Protein AF-A0A848XCA8-F1 (a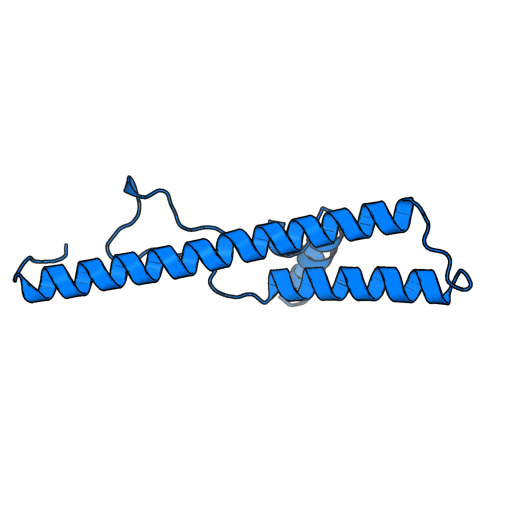fdb_monomer)

pLDDT: mean 82.56, std 10.57, range [49.19, 96.0]

Structure (mmCIF, N/CA/C/O backbone):
data_AF-A0A848XCA8-F1
#
_entry.id   AF-A0A848XCA8-F1
#
loop_
_atom_site.group_PDB
_atom_site.id
_atom_site.type_symbol
_atom_site.label_atom_id
_atom_site.label_alt_id
_atom_site.label_comp_id
_atom_site.label_asym_id
_atom_site.label_entity_id
_atom_site.label_seq_id
_atom_site.pdbx_PDB_ins_code
_atom_site.Cartn_x
_atom_site.Cartn_y
_atom_site.Cartn_z
_atom_site.occupancy
_atom_site.B_iso_or_equiv
_atom_site.auth_seq_id
_atom_site.auth_comp_id
_atom_site.auth_asym_id
_atom_site.auth_atom_id
_atom_site.pdbx_PDB_model_num
ATOM 1 N N . MET A 1 1 ? -0.131 -28.879 -0.752 1.00 49.19 1 MET A N 1
ATOM 2 C CA . MET A 1 1 ? -0.521 -27.468 -0.491 1.00 49.19 1 MET A CA 1
ATOM 3 C C . MET A 1 1 ? 0.286 -26.436 -1.292 1.00 49.19 1 MET A C 1
ATOM 5 O O . MET A 1 1 ? -0.301 -25.443 -1.690 1.00 49.19 1 MET A O 1
ATOM 9 N N . ARG A 1 2 ? 1.571 -26.664 -1.621 1.00 57.31 2 ARG A N 1
ATOM 10 C CA . ARG A 1 2 ? 2.416 -25.703 -2.373 1.00 57.31 2 ARG A CA 1
ATOM 11 C C . ARG A 1 2 ? 1.950 -25.387 -3.811 1.00 57.31 2 ARG A C 1
ATOM 13 O O . ARG A 1 2 ? 2.043 -24.246 -4.241 1.00 57.31 2 ARG A O 1
ATOM 20 N N . SER A 1 3 ? 1.386 -26.367 -4.524 1.00 61.94 3 SER A N 1
ATOM 21 C CA . SER A 1 3 ? 0.972 -26.211 -5.933 1.00 61.94 3 SER A CA 1
ATOM 22 C C . SER A 1 3 ? -0.216 -25.253 -6.134 1.00 61.94 3 SER A C 1
ATOM 24 O O . SER A 1 3 ? -0.212 -24.467 -7.076 1.00 61.94 3 SER A O 1
ATOM 26 N N . ARG A 1 4 ? -1.195 -25.239 -5.215 1.00 70.31 4 ARG A N 1
ATOM 27 C CA . ARG A 1 4 ? -2.364 -24.343 -5.318 1.00 70.31 4 ARG A CA 1
ATOM 28 C C . ARG A 1 4 ? -2.005 -22.880 -5.050 1.00 70.31 4 ARG A C 1
ATOM 30 O O . ARG A 1 4 ? -2.567 -22.000 -5.687 1.00 70.31 4 ARG A O 1
ATOM 37 N N . LEU A 1 5 ? -1.040 -22.630 -4.161 1.00 68.12 5 LEU A N 1
ATOM 38 C CA . LEU A 1 5 ? -0.567 -21.278 -3.859 1.00 68.12 5 LEU A CA 1
ATOM 39 C C . LEU A 1 5 ? 0.142 -20.650 -5.071 1.00 68.12 5 LEU A C 1
ATOM 41 O O . LEU A 1 5 ? -0.136 -19.508 -5.408 1.00 68.12 5 LEU A O 1
ATOM 45 N N . CYS A 1 6 ? 0.989 -21.418 -5.771 1.00 66.62 6 CYS A N 1
ATOM 46 C CA . CYS A 1 6 ? 1.618 -20.972 -7.021 1.00 66.62 6 CYS A CA 1
ATOM 47 C C . CYS A 1 6 ? 0.587 -20.616 -8.092 1.00 66.62 6 CYS A C 1
ATOM 49 O O . CYS A 1 6 ? 0.735 -19.600 -8.759 1.00 66.62 6 CYS A O 1
ATOM 51 N N . LEU A 1 7 ? -0.464 -21.426 -8.238 1.00 69.31 7 LEU A N 1
ATOM 52 C CA . LEU A 1 7 ? -1.489 -21.202 -9.256 1.00 69.31 7 LEU A CA 1
ATOM 53 C C . LEU A 1 7 ? -2.294 -19.922 -8.981 1.00 69.31 7 LEU A C 1
ATOM 55 O O . LEU A 1 7 ? -2.554 -19.159 -9.902 1.00 69.31 7 LEU A O 1
ATOM 59 N N . ILE A 1 8 ? -2.620 -19.651 -7.713 1.00 65.44 8 ILE A N 1
ATOM 60 C CA . ILE A 1 8 ? -3.316 -18.421 -7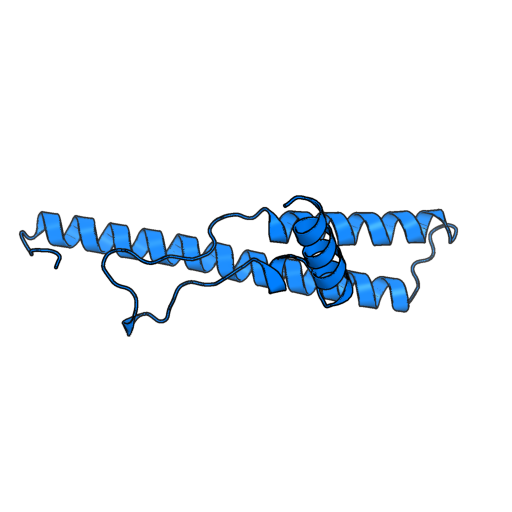.301 1.00 65.44 8 ILE A CA 1
ATOM 61 C C . ILE A 1 8 ? -2.414 -17.194 -7.477 1.00 65.44 8 ILE A C 1
ATOM 63 O O . ILE A 1 8 ? -2.886 -16.171 -7.956 1.00 65.44 8 ILE A O 1
ATOM 67 N N . VAL A 1 9 ? -1.121 -17.290 -7.155 1.00 65.19 9 VAL A N 1
ATOM 68 C CA . VAL A 1 9 ? -0.156 -16.197 -7.377 1.00 65.19 9 VAL A CA 1
ATOM 69 C C . VAL A 1 9 ? 0.033 -15.915 -8.873 1.00 65.19 9 VAL A C 1
ATOM 71 O O . VAL A 1 9 ? 0.047 -14.756 -9.275 1.00 65.19 9 VAL A O 1
ATOM 74 N N . LEU A 1 10 ? 0.101 -16.954 -9.712 1.00 64.88 10 LEU A N 1
ATOM 75 C CA . LEU A 1 10 ? 0.176 -16.823 -11.173 1.00 64.88 10 LEU A CA 1
ATOM 76 C C . LEU A 1 10 ? -1.102 -16.214 -11.773 1.00 64.88 10 LEU A C 1
ATOM 78 O O . LEU A 1 10 ? -1.013 -15.361 -12.656 1.00 64.88 10 LEU A O 1
ATOM 82 N N . LEU A 1 11 ? -2.285 -16.606 -11.286 1.00 61.31 11 LEU A N 1
ATOM 83 C CA . LEU A 1 11 ? -3.558 -16.015 -11.718 1.00 61.31 11 LEU A CA 1
ATOM 84 C C . LEU A 1 11 ? -3.732 -14.570 -11.229 1.00 61.31 11 LEU A C 1
ATOM 86 O O . LEU A 1 11 ? -4.151 -13.715 -12.000 1.00 61.31 11 LEU A O 1
ATOM 90 N N . ALA A 1 12 ? -3.374 -14.265 -9.981 1.00 59.78 12 ALA A N 1
ATOM 91 C CA . ALA A 1 12 ? -3.438 -12.904 -9.446 1.00 59.78 12 ALA A CA 1
ATOM 92 C C . ALA A 1 12 ? -2.458 -11.962 -10.169 1.00 59.78 12 ALA A C 1
ATOM 94 O O . ALA A 1 12 ? -2.810 -10.828 -10.496 1.00 59.78 12 ALA A O 1
ATOM 95 N N . GLY A 1 13 ? -1.258 -12.453 -10.498 1.00 58.28 13 GLY A N 1
ATOM 96 C CA . GLY A 1 13 ? -0.291 -11.703 -11.297 1.00 58.28 13 GLY A CA 1
ATOM 97 C C . GLY A 1 13 ? -0.745 -11.469 -12.741 1.00 58.28 13 GLY A C 1
ATOM 98 O O . GLY A 1 13 ? -0.450 -10.430 -13.321 1.00 58.28 13 GLY A O 1
ATOM 99 N N . SER A 1 14 ? -1.518 -12.384 -13.327 1.00 60.47 14 SER A N 1
ATOM 100 C CA . SER A 1 14 ? -2.040 -12.207 -14.691 1.00 60.47 14 SER A CA 1
ATOM 101 C C . SER A 1 14 ? -3.312 -11.351 -14.771 1.00 60.47 14 SER A C 1
ATOM 103 O O . SER A 1 14 ? -3.628 -10.865 -15.854 1.00 60.47 14 SER A O 1
ATOM 105 N N . LEU A 1 15 ? -4.016 -11.115 -13.654 1.00 59.97 15 LEU A N 1
ATOM 106 C CA . LEU A 1 15 ? -5.324 -10.438 -13.633 1.00 59.97 15 LEU A CA 1
ATOM 107 C C . LEU A 1 15 ? -5.341 -9.040 -12.993 1.00 59.97 15 LEU A C 1
ATOM 109 O O . LEU A 1 15 ? -6.400 -8.415 -12.970 1.00 59.97 15 LEU A O 1
ATOM 113 N N . GLY A 1 16 ? -4.212 -8.519 -12.505 1.00 62.81 16 GLY A N 1
ATOM 114 C CA . GLY A 1 16 ? -4.163 -7.126 -12.044 1.00 62.81 16 GLY A CA 1
ATOM 115 C C . GLY A 1 16 ? -3.229 -6.804 -10.887 1.00 62.81 16 GLY A C 1
ATOM 116 O O . GLY A 1 16 ? -3.167 -5.640 -10.524 1.00 62.81 16 GLY A O 1
ATOM 117 N N . GLY A 1 17 ? -2.500 -7.771 -10.328 1.00 73.62 17 GLY A N 1
ATOM 118 C CA . GLY A 1 17 ? -1.527 -7.546 -9.254 1.00 73.62 17 GLY A CA 1
ATOM 119 C C . GLY A 1 17 ? -1.897 -8.249 -7.946 1.00 73.62 17 GLY A C 1
ATOM 120 O O . GLY A 1 17 ? -3.049 -8.602 -7.687 1.00 73.62 17 GLY A O 1
ATOM 121 N N . CYS A 1 18 ? -0.894 -8.491 -7.107 1.00 79.19 18 CYS A N 1
ATOM 122 C CA . CYS A 1 18 ? -1.012 -9.213 -5.843 1.00 79.19 18 CYS A CA 1
ATOM 123 C C . CYS A 1 18 ? -1.888 -8.466 -4.832 1.00 79.19 18 CYS A C 1
ATOM 125 O O . CYS A 1 18 ? -2.639 -9.092 -4.083 1.00 79.19 18 CYS A O 1
ATOM 127 N N . SER A 1 19 ? -1.817 -7.136 -4.782 1.00 84.69 19 SER A N 1
ATOM 128 C CA . SER A 1 19 ? -2.567 -6.371 -3.782 1.00 84.69 19 SER A CA 1
ATOM 129 C C . SER A 1 19 ? -4.075 -6.462 -3.973 1.00 84.69 19 SER A C 1
ATOM 131 O O . SER A 1 19 ? -4.796 -6.551 -2.981 1.00 84.69 19 SER A O 1
ATOM 133 N N . LEU A 1 20 ? -4.563 -6.516 -5.214 1.00 81.88 20 LEU A N 1
ATOM 134 C CA . LEU A 1 20 ? -5.991 -6.700 -5.494 1.00 81.88 20 LEU A CA 1
ATOM 135 C C . LEU A 1 20 ? -6.534 -8.036 -4.964 1.00 81.88 20 LEU A C 1
ATOM 137 O O . LEU A 1 20 ? -7.700 -8.118 -4.591 1.00 81.88 20 LEU A O 1
ATOM 141 N N . ALA A 1 21 ? -5.695 -9.072 -4.900 1.00 80.75 21 ALA A N 1
ATOM 142 C CA . ALA A 1 21 ? -6.094 -10.388 -4.407 1.00 80.75 21 ALA A CA 1
ATOM 143 C C . ALA A 1 21 ? -5.936 -10.545 -2.885 1.00 80.75 21 ALA A C 1
ATOM 145 O O . ALA A 1 21 ? -6.663 -11.327 -2.272 1.00 80.75 21 ALA A O 1
ATOM 146 N N . PHE A 1 22 ? -4.977 -9.841 -2.272 1.00 85.75 22 PHE A N 1
ATOM 147 C CA . PHE A 1 22 ? -4.536 -10.127 -0.899 1.00 85.75 22 PHE A CA 1
ATOM 148 C C . PHE A 1 22 ? -4.659 -8.956 0.087 1.00 85.75 22 PHE A C 1
ATOM 150 O O . PHE A 1 22 ? -4.368 -9.132 1.274 1.00 85.75 22 PHE A O 1
ATOM 157 N N . THR A 1 23 ? -5.080 -7.767 -0.354 1.00 88.94 23 THR A N 1
ATOM 158 C CA . THR A 1 23 ? -5.279 -6.616 0.541 1.00 88.94 23 THR A CA 1
ATOM 159 C C . THR A 1 23 ? -6.759 -6.313 0.742 1.00 88.94 23 THR A C 1
ATOM 161 O O . THR A 1 23 ? -7.496 -6.085 -0.212 1.00 88.94 23 THR A O 1
ATOM 164 N N . GLY A 1 24 ? -7.189 -6.290 2.002 1.00 90.75 24 GLY A N 1
ATOM 165 C CA . GLY A 1 24 ? -8.516 -5.858 2.422 1.00 90.75 24 GLY A CA 1
ATOM 166 C C . GLY A 1 24 ? -8.417 -4.631 3.320 1.00 90.75 24 GLY A C 1
ATOM 167 O O . GLY A 1 24 ? -7.612 -4.599 4.255 1.00 90.75 24 GLY A O 1
ATOM 168 N N . GLY A 1 25 ? -9.231 -3.616 3.030 1.00 90.31 25 GLY A N 1
ATOM 169 C CA . GLY A 1 25 ? -9.370 -2.437 3.882 1.00 90.31 25 GLY A CA 1
ATOM 170 C C . GLY A 1 25 ? -10.117 -2.734 5.192 1.00 90.31 25 GLY A C 1
ATOM 171 O O . GLY A 1 25 ? -10.646 -3.833 5.374 1.00 90.31 25 GLY A O 1
ATOM 172 N N . PRO A 1 26 ? -10.171 -1.764 6.121 1.00 91.75 26 PRO A N 1
ATOM 173 C CA . PRO A 1 26 ? -10.972 -1.899 7.33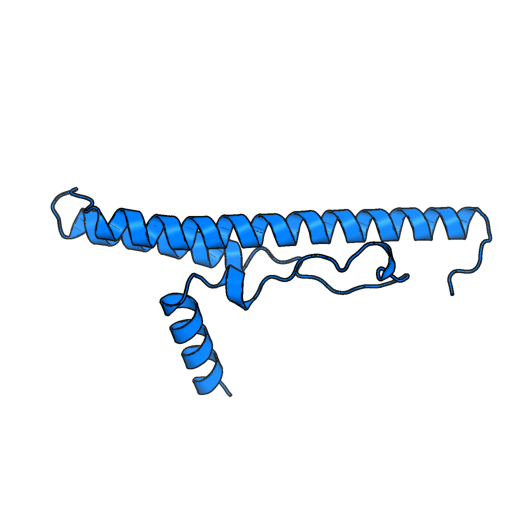3 1.00 91.75 26 PRO A CA 1
ATOM 174 C C . PRO A 1 26 ? -12.469 -1.980 6.989 1.00 91.75 26 PRO A C 1
ATOM 176 O O . PRO A 1 26 ? -12.901 -1.331 6.028 1.00 91.75 26 PRO A O 1
ATOM 179 N N . PRO A 1 27 ? -13.279 -2.703 7.785 1.00 90.00 27 PRO A N 1
ATOM 180 C CA . PRO A 1 27 ? -14.725 -2.734 7.594 1.00 90.00 27 PRO A CA 1
ATOM 181 C C . PRO A 1 27 ? -15.347 -1.332 7.770 1.00 90.00 27 PRO A C 1
ATOM 183 O O . PRO A 1 27 ? -14.688 -0.415 8.286 1.00 90.00 27 PRO A O 1
ATOM 186 N N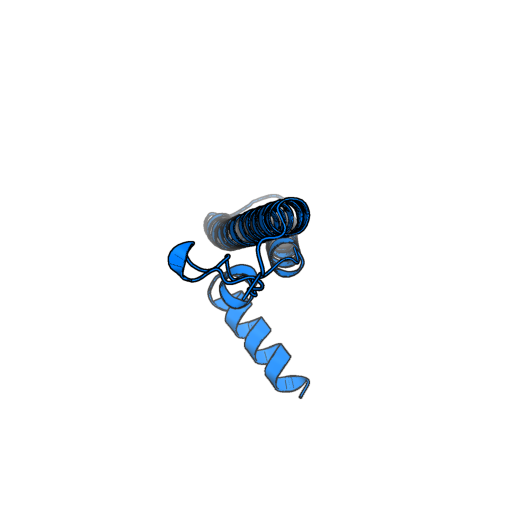 . PRO A 1 28 ? -16.599 -1.117 7.333 1.00 88.50 28 PRO A N 1
ATOM 187 C CA . PRO A 1 28 ? -17.329 0.127 7.579 1.00 88.50 28 PRO A CA 1
ATOM 188 C C . PRO A 1 28 ? -17.382 0.472 9.073 1.00 88.50 28 PRO A C 1
ATOM 190 O O . PRO A 1 28 ? -17.412 -0.418 9.914 1.00 88.50 28 PRO A O 1
ATOM 193 N N . GLU A 1 29 ? -17.410 1.761 9.426 1.00 81.50 29 GLU A N 1
ATOM 194 C CA . GLU A 1 29 ? -17.357 2.199 10.834 1.00 81.50 29 GLU A CA 1
ATOM 195 C C . GLU A 1 29 ? -18.446 1.597 11.723 1.00 81.50 29 GLU A C 1
ATOM 197 O O . GLU A 1 29 ? -18.155 1.247 12.863 1.00 81.50 29 GLU A O 1
ATOM 202 N N . GLY A 1 30 ? -19.661 1.417 11.198 1.00 78.31 30 GLY A N 1
ATOM 203 C CA . GLY A 1 30 ? -20.768 0.797 11.932 1.00 78.31 30 GLY A CA 1
ATOM 204 C C . GLY A 1 30 ? -20.587 -0.700 12.211 1.00 78.31 30 GLY A C 1
ATOM 205 O O . GLY A 1 30 ? -21.282 -1.246 13.058 1.00 78.31 30 GLY A O 1
ATOM 206 N N . GLU A 1 31 ? -19.645 -1.352 11.530 1.00 79.94 31 GLU A N 1
ATOM 207 C CA . GLU A 1 31 ? -19.326 -2.778 11.677 1.00 79.94 31 GLU A CA 1
ATOM 208 C C . GLU A 1 31 ? -17.997 -3.000 12.424 1.00 79.94 31 GLU A C 1
ATOM 210 O O . GLU A 1 31 ? -17.591 -4.137 12.673 1.00 79.94 31 GLU A O 1
ATOM 215 N N . ARG A 1 32 ? -17.298 -1.921 12.807 1.00 82.31 32 ARG A N 1
ATOM 216 C CA . ARG A 1 32 ? -16.061 -1.992 13.596 1.00 82.31 32 ARG A CA 1
ATOM 217 C C . ARG A 1 32 ? -16.405 -2.219 15.069 1.00 82.31 32 ARG A C 1
ATOM 219 O O . ARG A 1 32 ? -16.676 -1.272 15.802 1.00 82.31 32 ARG A O 1
ATOM 226 N N . GLY A 1 33 ? -16.366 -3.479 15.499 1.00 75.69 33 GLY A N 1
ATOM 227 C CA . GLY A 1 33 ? -16.405 -3.841 16.919 1.00 75.69 33 GLY A CA 1
ATOM 228 C C . GLY A 1 33 ? -15.111 -3.482 17.668 1.00 75.69 33 GLY A C 1
ATOM 229 O O . GLY A 1 33 ? -14.204 -2.855 17.117 1.00 75.69 33 GLY A O 1
ATOM 230 N N . ALA A 1 34 ? -14.992 -3.939 18.921 1.00 71.19 34 ALA A N 1
ATOM 231 C CA . ALA A 1 34 ? -13.787 -3.750 19.744 1.00 71.19 34 ALA A CA 1
ATOM 232 C C . ALA A 1 34 ? -12.517 -4.364 19.119 1.00 71.19 34 ALA A C 1
ATOM 234 O O . ALA A 1 34 ? -11.403 -3.916 19.390 1.00 71.19 34 ALA A O 1
ATOM 235 N N . ALA A 1 35 ? -12.692 -5.369 18.260 1.00 76.06 35 ALA A N 1
ATOM 236 C CA . ALA A 1 35 ? -11.656 -5.930 17.411 1.00 76.06 35 ALA A CA 1
ATOM 237 C C . ALA A 1 35 ? -12.231 -6.188 16.013 1.00 76.06 35 ALA A C 1
ATOM 239 O O . ALA A 1 35 ? -13.337 -6.708 15.873 1.00 76.06 35 ALA A O 1
ATOM 240 N N . PHE A 1 36 ? -11.466 -5.848 14.979 1.00 90.25 36 PHE A N 1
ATOM 241 C CA . PHE A 1 36 ? -11.780 -6.168 13.590 1.00 90.25 36 PHE A CA 1
ATOM 242 C C . PHE A 1 36 ? -10.503 -6.539 12.834 1.00 90.25 36 PHE A C 1
ATOM 244 O O . PHE A 1 36 ? -9.399 -6.160 13.225 1.00 90.25 36 PHE A O 1
ATOM 251 N N . GLY A 1 37 ? -10.662 -7.306 11.755 1.00 88.38 37 GLY A N 1
ATOM 252 C CA . GLY A 1 37 ? -9.563 -7.739 10.897 1.00 88.38 37 GLY A CA 1
ATOM 253 C C . GLY A 1 37 ? -9.504 -6.934 9.604 1.00 88.38 37 GLY A C 1
ATOM 254 O O . GLY A 1 37 ? -10.526 -6.699 8.966 1.00 88.38 37 GLY A O 1
ATOM 255 N N . CYS A 1 38 ? -8.299 -6.541 9.209 1.00 92.31 38 CYS A N 1
ATOM 256 C CA . CYS A 1 38 ? -7.987 -6.003 7.889 1.00 92.31 38 CYS A CA 1
ATOM 257 C C . CYS A 1 38 ? -6.493 -6.209 7.592 1.00 92.31 38 CYS A C 1
ATOM 259 O O . CYS A 1 38 ? -5.733 -6.641 8.465 1.00 92.31 38 CYS A O 1
ATOM 261 N N . THR A 1 39 ? -6.057 -5.954 6.358 1.00 94.19 39 THR A N 1
ATOM 262 C CA . THR A 1 39 ? -4.660 -6.181 5.969 1.00 94.19 39 THR A CA 1
ATOM 263 C C . THR A 1 39 ? -3.760 -5.078 6.516 1.00 94.19 39 THR A C 1
ATOM 265 O O . THR A 1 39 ? -3.920 -3.916 6.167 1.00 94.19 39 THR A O 1
ATOM 268 N N . THR A 1 40 ? -2.765 -5.444 7.324 1.00 93.25 40 THR A N 1
ATOM 269 C CA . THR A 1 40 ? -1.780 -4.509 7.905 1.00 93.25 40 THR A CA 1
ATOM 270 C C . THR A 1 40 ? -0.383 -4.625 7.295 1.00 93.25 40 THR A C 1
ATOM 272 O O . THR A 1 40 ? 0.493 -3.822 7.612 1.00 93.25 40 THR A O 1
ATOM 275 N N . SER A 1 41 ? -0.156 -5.622 6.437 1.00 92.81 41 SER A N 1
ATOM 276 C CA . SER A 1 41 ? 1.149 -5.907 5.840 1.00 92.81 41 SER A CA 1
ATOM 277 C C . SER A 1 41 ? 1.289 -5.290 4.452 1.00 92.81 41 SER A C 1
ATOM 279 O O . SER A 1 41 ? 0.434 -5.487 3.590 1.00 92.81 41 SER A O 1
ATOM 281 N N . TYR A 1 42 ? 2.426 -4.637 4.205 1.00 91.81 42 TYR A N 1
ATOM 282 C CA . TYR A 1 42 ? 2.802 -4.094 2.896 1.00 91.81 42 TYR A CA 1
ATOM 283 C C . TYR A 1 42 ? 3.397 -5.139 1.936 1.00 91.81 42 TYR A C 1
ATOM 285 O O . TYR A 1 42 ? 3.852 -4.776 0.857 1.00 91.81 42 TYR A O 1
ATOM 293 N N . ALA A 1 43 ? 3.392 -6.431 2.284 1.00 90.12 43 ALA A N 1
ATOM 294 C CA . ALA A 1 43 ? 4.028 -7.469 1.470 1.00 90.12 43 ALA A CA 1
ATOM 295 C C . ALA A 1 43 ? 3.494 -7.521 0.026 1.00 90.12 43 ALA A C 1
ATOM 297 O O . ALA A 1 43 ? 4.282 -7.484 -0.915 1.00 90.12 43 ALA A O 1
ATOM 298 N N . ALA A 1 44 ? 2.171 -7.564 -0.163 1.00 88.06 44 ALA A N 1
ATOM 299 C CA . ALA A 1 44 ? 1.575 -7.584 -1.501 1.00 88.06 44 ALA A CA 1
ATOM 300 C C . ALA A 1 44 ? 1.842 -6.285 -2.299 1.00 88.06 44 ALA A C 1
ATOM 302 O O . ALA A 1 44 ? 2.297 -6.397 -3.436 1.00 88.06 44 ALA A O 1
ATOM 303 N N . PRO A 1 45 ? 1.688 -5.076 -1.717 1.00 89.94 45 PRO A N 1
ATOM 304 C CA . PRO A 1 45 ? 2.065 -3.837 -2.401 1.00 89.94 45 PRO A CA 1
ATOM 305 C C . PRO A 1 45 ? 3.536 -3.765 -2.815 1.00 89.94 45 PRO A C 1
ATOM 307 O O . PRO A 1 45 ? 3.858 -3.299 -3.905 1.00 89.94 45 PRO A O 1
ATOM 310 N N . VAL A 1 46 ? 4.442 -4.238 -1.956 1.00 91.81 46 VAL A N 1
ATOM 311 C CA . VAL A 1 46 ? 5.881 -4.263 -2.253 1.00 91.81 46 VAL A CA 1
ATOM 312 C C . VAL A 1 46 ? 6.183 -5.233 -3.391 1.00 91.81 46 VAL A C 1
ATOM 314 O O . VAL A 1 46 ? 6.983 -4.907 -4.265 1.00 91.81 46 VAL A O 1
ATOM 317 N N . LEU A 1 47 ? 5.530 -6.398 -3.418 1.00 88.69 47 LEU A N 1
ATOM 318 C CA . LEU A 1 47 ? 5.657 -7.344 -4.528 1.00 88.69 47 LEU A CA 1
ATOM 319 C C . LEU A 1 47 ? 5.148 -6.749 -5.844 1.00 88.69 47 LEU A C 1
ATOM 321 O O . LEU A 1 47 ? 5.794 -6.935 -6.874 1.00 88.69 47 LEU A O 1
ATOM 325 N N . ASP A 1 48 ? 4.055 -5.986 -5.809 1.00 87.19 48 ASP A N 1
ATOM 326 C CA . ASP A 1 48 ? 3.540 -5.305 -6.998 1.00 87.19 48 ASP A CA 1
ATOM 327 C C . ASP A 1 48 ? 4.539 -4.276 -7.545 1.00 87.19 48 ASP A C 1
ATOM 329 O O . ASP A 1 48 ? 4.823 -4.264 -8.742 1.00 87.19 48 ASP A O 1
ATOM 333 N N . LEU A 1 49 ? 5.143 -3.459 -6.675 1.00 90.44 49 LEU A N 1
ATOM 334 C CA . LEU A 1 49 ? 6.180 -2.498 -7.076 1.00 90.44 49 LEU A CA 1
ATOM 335 C C . LEU A 1 49 ? 7.455 -3.179 -7.582 1.00 90.44 49 LEU A C 1
ATOM 337 O O . LEU A 1 49 ? 8.054 -2.719 -8.556 1.00 90.44 49 LEU A O 1
ATOM 341 N N . ALA A 1 50 ? 7.868 -4.278 -6.948 1.00 89.44 50 ALA A N 1
ATOM 342 C CA . ALA A 1 50 ? 9.008 -5.062 -7.406 1.00 89.44 50 ALA A CA 1
ATOM 343 C C . ALA A 1 50 ? 8.769 -5.601 -8.825 1.00 89.44 50 ALA A C 1
ATOM 345 O O . ALA A 1 50 ? 9.678 -5.566 -9.655 1.00 89.44 50 ALA A O 1
ATOM 346 N N . TRP A 1 51 ? 7.539 -6.026 -9.128 1.00 86.88 51 TRP A N 1
ATOM 347 C CA . TRP A 1 51 ? 7.169 -6.479 -10.465 1.00 86.88 51 TRP A CA 1
ATOM 348 C C . TRP A 1 51 ? 7.187 -5.349 -11.498 1.00 86.88 51 TRP A C 1
ATOM 350 O O . TRP A 1 51 ? 7.713 -5.538 -12.594 1.00 86.88 51 TRP A O 1
ATOM 360 N N . VAL A 1 52 ? 6.694 -4.155 -11.145 1.00 87.69 52 VAL A N 1
ATOM 361 C CA . VAL A 1 52 ? 6.791 -2.957 -12.003 1.00 87.69 52 VAL A CA 1
ATOM 362 C C . VAL A 1 52 ? 8.243 -2.667 -12.372 1.00 87.69 52 VAL A C 1
ATOM 364 O O . VAL A 1 52 ? 8.556 -2.503 -13.553 1.00 87.69 52 VAL A O 1
ATOM 367 N N . GLY A 1 53 ? 9.126 -2.620 -11.371 1.00 84.94 53 GLY A N 1
ATOM 368 C CA . GLY A 1 53 ? 10.548 -2.355 -11.579 1.00 84.94 53 GLY A CA 1
ATOM 369 C C . GLY A 1 53 ? 11.212 -3.427 -12.441 1.00 84.94 53 GLY A C 1
ATOM 370 O O . GLY A 1 53 ? 11.939 -3.097 -13.377 1.00 84.94 53 GLY A O 1
ATOM 371 N N . TYR A 1 54 ? 10.913 -4.700 -12.176 1.00 86.06 54 TYR A N 1
ATOM 372 C CA . TYR A 1 54 ? 11.425 -5.820 -12.962 1.00 86.06 54 TYR A CA 1
ATOM 373 C C . TYR A 1 54 ? 10.977 -5.753 -14.429 1.00 86.06 54 TYR A C 1
ATOM 375 O O . TYR A 1 54 ? 11.816 -5.858 -15.321 1.00 86.06 54 TYR A O 1
ATOM 383 N N . ALA A 1 55 ? 9.688 -5.522 -14.693 1.00 83.25 55 ALA A N 1
ATOM 384 C CA . ALA A 1 55 ? 9.150 -5.454 -16.051 1.00 83.25 55 ALA A CA 1
ATOM 385 C C . ALA A 1 55 ? 9.760 -4.298 -16.863 1.00 83.25 55 ALA A C 1
ATOM 387 O O . ALA A 1 55 ? 10.159 -4.486 -18.013 1.00 83.25 55 ALA A O 1
ATOM 388 N N . LEU A 1 56 ? 9.895 -3.112 -16.261 1.00 83.31 56 LEU A N 1
ATOM 389 C CA . LEU A 1 56 ? 10.519 -1.961 -16.921 1.00 83.31 56 LEU A CA 1
ATOM 390 C C . LEU A 1 56 ? 12.020 -2.177 -17.163 1.00 83.31 56 LEU A C 1
ATOM 392 O O . LEU A 1 56 ? 12.527 -1.822 -18.223 1.00 83.31 56 LEU A O 1
ATOM 396 N N . ALA A 1 57 ? 12.733 -2.786 -16.213 1.00 84.75 57 ALA A N 1
ATOM 397 C CA . ALA A 1 57 ? 14.156 -3.079 -16.371 1.00 84.75 57 ALA A CA 1
ATOM 398 C C . ALA A 1 57 ? 14.414 -4.150 -17.444 1.00 84.75 57 ALA A C 1
ATOM 400 O O . ALA A 1 57 ? 15.311 -3.985 -18.270 1.00 84.75 57 ALA A O 1
ATOM 401 N N . ALA A 1 58 ? 13.617 -5.223 -17.461 1.00 82.06 58 ALA A N 1
ATOM 402 C CA . ALA A 1 58 ? 13.726 -6.290 -18.453 1.00 82.06 58 ALA A CA 1
ATOM 403 C C . ALA A 1 58 ? 13.463 -5.761 -19.870 1.00 82.06 58 ALA A C 1
ATOM 405 O O . ALA A 1 58 ? 14.263 -5.977 -20.777 1.00 82.06 58 ALA A O 1
ATOM 406 N N . THR A 1 59 ? 12.392 -4.985 -20.045 1.00 78.56 59 THR A N 1
ATOM 407 C CA . THR A 1 59 ? 12.031 -4.399 -21.346 1.00 78.56 59 THR A CA 1
ATOM 408 C C . THR A 1 59 ? 13.074 -3.396 -21.835 1.00 78.56 59 THR A C 1
ATOM 410 O O . THR A 1 59 ? 13.464 -3.443 -23.002 1.00 78.56 59 THR A O 1
ATOM 413 N N . ALA A 1 60 ? 13.600 -2.547 -20.948 1.00 80.56 60 ALA A N 1
ATOM 414 C CA . ALA A 1 60 ? 14.689 -1.634 -21.281 1.00 80.56 60 ALA A CA 1
ATOM 415 C C . ALA A 1 60 ? 15.969 -2.379 -21.699 1.00 80.56 60 ALA A C 1
ATOM 417 O O . ALA A 1 60 ? 16.636 -1.953 -22.642 1.00 80.56 60 ALA A O 1
ATOM 418 N N . ALA A 1 61 ? 16.303 -3.498 -21.048 1.00 81.62 61 ALA A N 1
ATOM 419 C CA . ALA A 1 61 ? 17.459 -4.314 -21.415 1.00 81.62 61 ALA A CA 1
ATOM 420 C C . ALA A 1 61 ? 17.292 -4.983 -22.792 1.00 81.62 61 ALA A C 1
ATOM 422 O O . ALA A 1 61 ? 18.236 -5.013 -23.578 1.00 81.62 61 ALA A O 1
ATOM 423 N N . GLU A 1 62 ? 16.093 -5.475 -23.113 1.00 80.12 62 GLU A N 1
ATOM 424 C CA . GLU A 1 62 ? 15.812 -6.151 -24.387 1.00 80.12 62 GLU A CA 1
ATOM 425 C C . GLU A 1 62 ? 15.697 -5.187 -25.578 1.00 80.12 62 GLU A C 1
ATOM 427 O O . GLU A 1 62 ? 16.038 -5.542 -26.706 1.00 80.12 62 GLU A O 1
ATOM 432 N N . LYS A 1 63 ? 15.234 -3.952 -25.347 1.00 76.88 63 LYS A N 1
ATOM 433 C CA . LYS A 1 63 ? 14.922 -2.976 -26.407 1.00 76.88 63 LYS A CA 1
ATOM 434 C C . LYS A 1 63 ? 15.932 -1.826 -26.515 1.00 76.88 63 LYS A C 1
ATOM 436 O O . LYS A 1 63 ? 15.562 -0.743 -26.966 1.00 76.88 63 LYS A O 1
ATOM 441 N N . ASN A 1 64 ? 17.191 -2.018 -26.107 1.00 77.56 64 ASN A N 1
ATOM 442 C CA . ASN A 1 64 ? 18.234 -0.971 -26.111 1.00 77.56 64 ASN A CA 1
ATOM 443 C C . ASN A 1 64 ? 17.792 0.344 -25.425 1.00 77.56 64 ASN A C 1
ATOM 445 O O . ASN A 1 64 ? 18.072 1.439 -25.907 1.00 77.56 64 ASN A O 1
ATOM 449 N N . GLY A 1 65 ? 17.057 0.243 -24.316 1.00 71.81 65 GLY A N 1
ATOM 450 C CA . GLY A 1 65 ? 16.520 1.382 -23.564 1.00 71.81 65 GLY A CA 1
ATOM 451 C C . GLY A 1 65 ? 15.120 1.844 -23.986 1.00 71.81 65 GLY A C 1
ATOM 452 O O . GLY A 1 65 ? 14.588 2.775 -23.386 1.00 71.81 65 GLY A O 1
ATOM 453 N N . GLY A 1 66 ? 14.495 1.212 -24.984 1.00 71.88 66 GLY A N 1
ATOM 454 C CA . GLY A 1 66 ? 13.128 1.525 -25.399 1.00 71.88 66 GLY A CA 1
ATOM 455 C C . GLY A 1 66 ? 12.066 0.895 -24.492 1.00 71.88 66 GLY A C 1
ATOM 456 O O . GLY A 1 66 ? 12.042 -0.317 -24.312 1.00 71.88 66 GLY A O 1
ATOM 457 N N . VAL A 1 67 ? 11.128 1.693 -23.983 1.00 78.06 67 VAL A N 1
ATOM 458 C CA . VAL A 1 67 ? 9.933 1.190 -23.281 1.00 78.06 67 VAL A CA 1
ATOM 459 C C . VAL A 1 67 ? 8.728 1.341 -24.207 1.00 78.06 67 VAL A C 1
ATOM 461 O O . VAL A 1 67 ? 8.441 2.437 -24.690 1.00 78.06 67 VAL A O 1
ATOM 464 N N . GLY A 1 68 ? 8.037 0.240 -24.507 1.00 78.62 68 GLY A N 1
ATOM 465 C CA . GLY A 1 68 ? 6.870 0.249 -25.387 1.00 78.62 68 GLY A CA 1
ATOM 466 C C . GLY A 1 68 ? 5.579 0.618 -24.654 1.00 78.62 68 GLY A C 1
ATOM 467 O O . GLY A 1 68 ? 5.465 0.457 -23.443 1.00 78.62 68 GLY A O 1
ATOM 468 N N . ALA A 1 69 ? 4.555 1.044 -25.399 1.00 79.75 69 ALA A N 1
ATOM 469 C CA . ALA A 1 69 ? 3.246 1.386 -24.829 1.00 79.75 69 ALA A CA 1
ATOM 470 C C . ALA A 1 69 ? 2.594 0.220 -24.056 1.00 79.75 69 ALA A C 1
ATOM 472 O O . ALA A 1 69 ? 1.948 0.445 -23.035 1.00 79.75 69 ALA A O 1
ATOM 473 N N . GLY A 1 70 ? 2.797 -1.025 -24.506 1.00 77.44 70 GLY A N 1
ATOM 474 C CA . GLY A 1 70 ? 2.326 -2.218 -23.792 1.00 77.44 70 GLY A CA 1
ATOM 475 C C . GLY A 1 70 ? 3.020 -2.426 -22.442 1.00 77.44 70 GLY A C 1
ATOM 476 O O . GLY A 1 70 ? 2.364 -2.795 -21.471 1.00 77.44 70 GLY A O 1
ATOM 477 N N . ASP A 1 71 ? 4.314 -2.112 -22.364 1.00 79.44 71 ASP A N 1
ATOM 47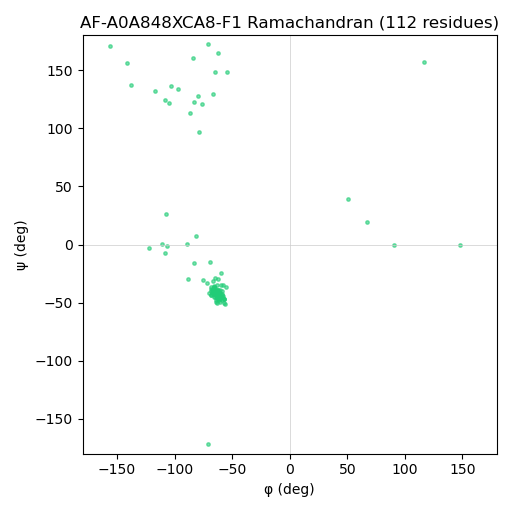8 C CA . ASP A 1 71 ? 5.108 -2.224 -21.137 1.00 79.44 71 ASP A CA 1
ATOM 479 C C . ASP A 1 71 ? 4.635 -1.181 -20.114 1.00 79.44 71 ASP A C 1
ATOM 481 O O . ASP A 1 71 ? 4.381 -1.503 -18.957 1.00 79.44 71 ASP A O 1
ATOM 485 N N . ILE A 1 72 ? 4.395 0.055 -20.572 1.00 82.94 72 ILE A N 1
ATOM 486 C CA . ILE A 1 72 ? 3.826 1.129 -19.746 1.00 82.94 72 ILE A CA 1
ATOM 487 C C . ILE A 1 72 ? 2.435 0.749 -19.235 1.00 82.94 72 ILE A C 1
ATOM 489 O O . ILE A 1 72 ? 2.151 0.939 -18.052 1.00 82.94 72 ILE A O 1
ATOM 493 N N . ALA A 1 73 ? 1.565 0.214 -20.096 1.00 83.50 73 ALA A N 1
ATOM 494 C CA . ALA A 1 73 ? 0.215 -0.184 -19.704 1.00 83.50 73 ALA A CA 1
ATOM 495 C C . ALA A 1 73 ? 0.239 -1.270 -18.617 1.00 83.50 73 ALA A C 1
ATOM 497 O O . ALA A 1 73 ? -0.447 -1.141 -17.601 1.00 83.50 73 ALA A O 1
ATOM 498 N N . LEU A 1 74 ? 1.076 -2.298 -18.790 1.00 83.25 74 LEU A N 1
ATOM 499 C CA . LEU A 1 74 ? 1.228 -3.364 -17.805 1.00 83.25 74 LEU A CA 1
ATOM 500 C C . LEU A 1 74 ? 1.805 -2.824 -16.490 1.00 83.25 74 LEU A C 1
ATOM 502 O O . LEU A 1 74 ? 1.220 -3.034 -15.431 1.00 83.25 74 LEU A O 1
ATOM 506 N N . SER A 1 75 ? 2.898 -2.065 -16.541 1.00 84.31 75 SER A N 1
ATOM 507 C CA . SER A 1 75 ? 3.498 -1.450 -15.353 1.00 84.31 75 SER A CA 1
ATOM 508 C C . SER A 1 75 ? 2.537 -0.510 -14.624 1.00 84.31 75 SER A C 1
ATOM 510 O O . SER A 1 75 ? 2.533 -0.476 -13.396 1.00 84.31 75 SER A O 1
ATOM 512 N N . SER A 1 76 ? 1.677 0.209 -15.347 1.00 86.19 76 SER A N 1
ATOM 513 C CA . SER A 1 76 ? 0.668 1.088 -14.742 1.00 86.19 76 SER A CA 1
ATOM 514 C C . SER A 1 76 ? -0.408 0.297 -14.001 1.00 86.19 76 SER A C 1
ATOM 516 O O . SER A 1 76 ? -0.826 0.708 -12.921 1.00 86.19 76 SER A O 1
ATOM 518 N N . LEU A 1 77 ? -0.827 -0.854 -14.537 1.00 87.31 77 LEU A N 1
ATOM 519 C CA . LEU A 1 77 ? -1.785 -1.740 -13.872 1.00 87.31 77 LEU A CA 1
ATOM 520 C C . LEU A 1 77 ? -1.235 -2.236 -12.528 1.00 87.31 77 LEU A C 1
ATOM 522 O O . LEU A 1 77 ? -1.893 -2.108 -11.496 1.00 87.31 77 LEU A O 1
ATOM 526 N N . TRP A 1 78 ? 0.002 -2.731 -12.528 1.00 86.88 78 TRP A N 1
ATOM 527 C CA . TRP A 1 78 ? 0.664 -3.210 -11.315 1.00 86.88 78 TRP A CA 1
ATOM 528 C C . TRP A 1 78 ? 0.957 -2.080 -10.321 1.00 86.88 78 TRP A C 1
ATOM 530 O O . TRP A 1 78 ? 0.753 -2.252 -9.120 1.00 86.88 78 TRP A O 1
ATOM 540 N N . ALA A 1 79 ? 1.352 -0.898 -10.801 1.00 88.50 79 ALA A N 1
ATOM 541 C CA . ALA A 1 79 ? 1.505 0.285 -9.956 1.00 88.50 79 ALA A CA 1
ATOM 542 C C . ALA A 1 79 ? 0.169 0.708 -9.319 1.00 88.50 79 ALA A C 1
ATOM 544 O O . ALA A 1 79 ? 0.129 1.056 -8.139 1.00 88.50 79 ALA A O 1
ATOM 545 N N . GLY A 1 80 ? -0.934 0.622 -10.068 1.00 90.44 80 GLY A N 1
ATOM 546 C CA . GLY A 1 80 ? -2.284 0.851 -9.557 1.00 90.44 80 GLY A CA 1
ATOM 547 C C . GLY A 1 80 ? -2.673 -0.147 -8.465 1.00 90.44 80 GLY A C 1
ATOM 548 O O . GLY A 1 80 ? -3.194 0.258 -7.426 1.00 90.44 80 GLY A O 1
ATOM 549 N N . SER A 1 81 ? -2.355 -1.432 -8.646 1.00 90.88 81 SER A N 1
ATOM 550 C CA . SER A 1 81 ? -2.551 -2.455 -7.609 1.00 90.88 81 SER A CA 1
ATOM 551 C C . SER A 1 81 ? -1.727 -2.165 -6.359 1.00 90.88 81 SER A C 1
ATOM 553 O O . SER A 1 81 ? -2.273 -2.172 -5.256 1.00 90.88 81 SER A O 1
ATOM 555 N N . ALA A 1 82 ? -0.448 -1.810 -6.511 1.00 92.19 82 ALA A N 1
ATOM 556 C CA . ALA A 1 82 ? 0.383 -1.412 -5.381 1.00 92.19 82 ALA A CA 1
ATOM 557 C C . ALA A 1 82 ? -0.230 -0.230 -4.616 1.00 92.19 82 ALA A C 1
ATOM 559 O O . ALA A 1 82 ? -0.349 -0.281 -3.393 1.00 92.19 82 ALA A O 1
ATOM 560 N N . ALA A 1 83 ? -0.666 0.811 -5.332 1.00 93.62 83 ALA A N 1
ATOM 561 C CA . ALA A 1 83 ? -1.302 1.981 -4.734 1.00 93.62 83 ALA A CA 1
ATOM 562 C C . ALA A 1 83 ? -2.592 1.613 -3.983 1.00 93.62 83 ALA A C 1
ATOM 564 O O . ALA A 1 83 ? -2.788 2.048 -2.848 1.00 93.62 83 ALA A O 1
ATOM 565 N N . TYR A 1 84 ? -3.436 0.762 -4.574 1.00 92.50 84 TYR A N 1
ATOM 566 C CA . TYR A 1 84 ? -4.636 0.228 -3.928 1.00 92.50 84 TYR A CA 1
ATOM 567 C C . TYR A 1 84 ? -4.301 -0.531 -2.636 1.00 92.50 84 TYR A C 1
ATOM 569 O O . TYR A 1 84 ? -4.923 -0.317 -1.592 1.00 92.50 84 TYR A O 1
ATOM 577 N N . GLY A 1 85 ? -3.278 -1.382 -2.679 1.00 92.31 85 GLY A N 1
ATOM 578 C CA . GLY A 1 85 ? -2.845 -2.141 -1.517 1.00 92.31 85 GLY A CA 1
ATOM 579 C C . GLY A 1 85 ? -2.282 -1.265 -0.402 1.00 92.31 85 GLY A C 1
ATOM 580 O O . GLY A 1 85 ? -2.670 -1.434 0.753 1.00 92.31 85 GLY A O 1
ATOM 581 N N . VAL A 1 86 ? -1.426 -0.291 -0.735 1.00 95.44 86 VAL A N 1
ATOM 582 C CA . VAL A 1 86 ? -0.921 0.705 0.227 1.00 95.44 86 VAL A CA 1
ATOM 583 C C . VAL A 1 86 ? -2.087 1.455 0.865 1.00 95.44 86 VAL A C 1
ATOM 585 O O . VAL A 1 86 ? -2.139 1.570 2.085 1.00 95.44 86 VAL A O 1
ATOM 588 N N . TRP A 1 87 ? -3.055 1.909 0.066 1.00 96.00 87 TRP A N 1
ATOM 589 C CA . TRP A 1 87 ? -4.234 2.619 0.561 1.00 96.00 87 TRP A CA 1
ATOM 590 C C . TRP A 1 87 ? -5.018 1.803 1.598 1.00 96.00 87 TRP A C 1
ATOM 592 O O . TRP A 1 87 ? -5.361 2.315 2.668 1.00 96.00 87 TRP A O 1
ATOM 602 N N . ASN A 1 88 ? -5.271 0.524 1.315 1.00 94.94 88 ASN A N 1
ATOM 603 C CA . ASN A 1 88 ? -5.970 -0.371 2.237 1.00 94.94 88 ASN A CA 1
ATOM 604 C C . ASN A 1 88 ? -5.186 -0.605 3.530 1.00 94.94 88 ASN A C 1
ATOM 606 O O . ASN A 1 88 ? -5.774 -0.539 4.611 1.00 94.94 88 ASN A O 1
ATOM 610 N N . VAL A 1 89 ? -3.873 -0.830 3.424 1.00 95.44 89 VAL A N 1
ATOM 611 C CA . VAL A 1 89 ? -3.008 -1.066 4.586 1.00 95.44 89 VAL A CA 1
ATOM 612 C C . VAL A 1 89 ? -2.958 0.159 5.491 1.00 95.44 89 VAL A C 1
ATOM 614 O O . VAL A 1 89 ? -3.192 0.037 6.694 1.00 95.44 89 VAL A O 1
ATOM 617 N N . THR A 1 90 ? -2.739 1.346 4.926 1.00 95.88 90 THR A N 1
ATOM 618 C CA . THR A 1 90 ? -2.677 2.593 5.696 1.00 95.88 90 THR A CA 1
ATOM 619 C C . THR A 1 90 ? -3.996 2.869 6.415 1.00 95.88 90 THR A C 1
ATOM 621 O O . THR A 1 90 ? -4.005 3.172 7.607 1.00 95.88 90 THR A O 1
ATOM 624 N N . ARG A 1 91 ? -5.138 2.709 5.729 1.00 95.12 91 ARG A N 1
ATOM 625 C CA . ARG A 1 91 ? -6.458 2.889 6.357 1.00 95.12 91 ARG A CA 1
ATOM 626 C C . ARG A 1 91 ? -6.739 1.849 7.433 1.00 95.12 91 ARG A C 1
ATOM 628 O O . ARG A 1 91 ? -7.369 2.176 8.434 1.00 95.12 91 ARG A O 1
ATOM 635 N N . CYS A 1 92 ? -6.297 0.612 7.228 1.00 94.69 92 CYS A N 1
ATOM 636 C CA . CYS A 1 92 ? -6.448 -0.452 8.210 1.00 94.69 92 CYS A CA 1
ATOM 637 C C . CYS A 1 92 ? -5.681 -0.126 9.495 1.00 94.69 92 CYS A C 1
ATOM 639 O O . CYS A 1 92 ? -6.261 -0.154 10.578 1.00 94.69 92 CYS A O 1
ATOM 641 N N . GLN A 1 93 ? -4.407 0.252 9.369 1.00 94.94 93 GLN A N 1
ATOM 642 C CA . GLN A 1 93 ? -3.575 0.642 10.507 1.00 94.94 93 GLN A CA 1
ATOM 643 C C . GLN A 1 93 ? -4.182 1.838 11.253 1.00 94.94 93 GLN A C 1
ATOM 645 O O . GLN A 1 93 ? -4.376 1.759 12.464 1.00 94.94 93 GLN A O 1
ATOM 650 N N . ALA A 1 94 ? -4.595 2.884 10.528 1.00 94.19 94 ALA A N 1
ATOM 651 C CA . ALA A 1 94 ? -5.244 4.052 11.124 1.00 94.19 94 ALA A CA 1
ATOM 652 C C . ALA A 1 94 ? -6.525 3.684 11.896 1.00 94.19 94 ALA A C 1
ATOM 654 O O . ALA A 1 94 ? -6.719 4.123 13.029 1.00 94.19 94 ALA A O 1
ATOM 655 N N . ALA A 1 95 ? -7.375 2.827 11.324 1.00 92.88 95 ALA A N 1
ATOM 656 C CA . ALA A 1 95 ? -8.600 2.390 11.984 1.00 92.88 95 ALA A CA 1
ATOM 657 C C . ALA A 1 95 ? -8.311 1.571 13.255 1.00 92.88 95 ALA A C 1
ATOM 659 O O . ALA A 1 95 ?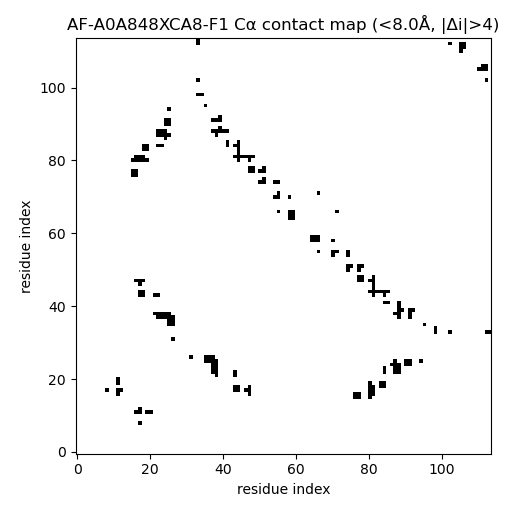 -9.011 1.727 14.258 1.00 92.88 95 ALA A O 1
ATOM 660 N N . ILE A 1 96 ? -7.302 0.691 13.227 1.00 91.44 96 ILE A N 1
ATOM 661 C CA . ILE A 1 96 ? -6.904 -0.108 14.396 1.00 91.44 96 ILE A CA 1
ATOM 662 C C . ILE A 1 96 ? -6.419 0.813 15.516 1.00 91.44 96 ILE A C 1
ATOM 664 O O . ILE A 1 96 ? -6.839 0.659 16.662 1.00 91.44 96 ILE A O 1
ATOM 668 N N . GLU A 1 97 ? -5.589 1.804 15.193 1.00 92.38 97 GLU A N 1
ATOM 669 C CA . GLU A 1 97 ? -5.125 2.783 16.174 1.00 92.38 97 GLU A CA 1
ATOM 670 C C . GLU A 1 97 ? -6.278 3.586 16.790 1.00 92.38 97 GLU A C 1
ATOM 672 O O . GLU A 1 97 ? -6.303 3.820 17.998 1.00 92.38 97 GLU A O 1
ATOM 677 N N . GLU A 1 98 ? -7.257 4.007 15.986 1.00 90.94 98 GLU A N 1
ATOM 678 C CA . GLU A 1 98 ? -8.448 4.697 16.488 1.00 90.94 98 GLU A CA 1
ATOM 679 C C . GLU A 1 98 ? -9.271 3.820 17.433 1.00 90.94 98 GLU A C 1
ATOM 681 O O . GLU A 1 98 ? -9.694 4.289 18.492 1.00 90.94 98 GLU A O 1
ATOM 686 N N . ALA A 1 99 ? -9.470 2.548 17.089 1.00 88.31 99 ALA A N 1
ATOM 687 C CA . ALA A 1 99 ? -10.179 1.602 17.943 1.00 88.31 99 ALA A CA 1
ATOM 688 C C . ALA A 1 99 ? -9.443 1.376 19.270 1.00 88.31 99 ALA A C 1
ATOM 690 O O . ALA A 1 99 ? -10.065 1.392 20.334 1.00 88.31 99 ALA A O 1
ATOM 691 N N . GLN A 1 100 ? -8.113 1.267 19.232 1.00 89.00 100 GLN A N 1
ATOM 692 C CA . GLN A 1 100 ? -7.288 1.177 20.436 1.00 89.00 100 GLN A CA 1
ATOM 693 C C . GLN A 1 100 ? -7.402 2.434 21.305 1.00 89.00 100 GLN A C 1
ATOM 695 O O . GLN A 1 100 ? -7.586 2.321 22.518 1.00 89.00 100 GLN A O 1
ATOM 700 N N . ARG A 1 101 ? -7.364 3.633 20.705 1.00 89.81 101 ARG A N 1
ATOM 701 C CA . ARG A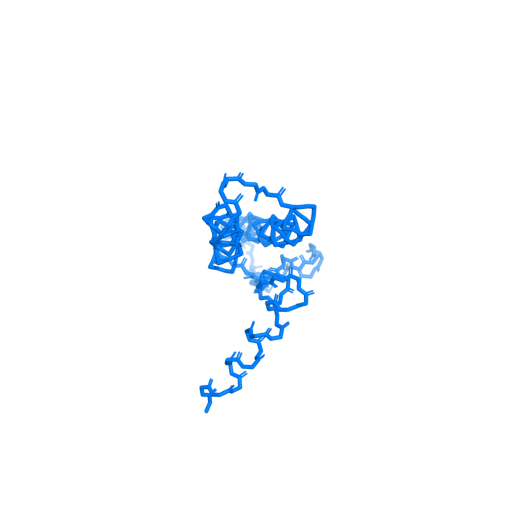 1 101 ? -7.556 4.901 21.433 1.00 89.81 101 ARG A CA 1
ATOM 702 C C . ARG A 1 101 ? -8.914 4.948 22.137 1.00 89.81 101 ARG A C 1
ATOM 704 O O . ARG A 1 101 ? -8.970 5.275 23.322 1.00 89.81 101 ARG A O 1
ATOM 711 N N . ARG A 1 102 ? -9.992 4.555 21.448 1.00 86.81 102 ARG A N 1
ATOM 712 C CA . ARG A 1 102 ? -11.347 4.479 22.029 1.00 86.81 102 ARG A CA 1
ATOM 713 C C . ARG A 1 102 ? -11.418 3.471 23.176 1.00 86.81 102 ARG A C 1
ATOM 715 O O . ARG A 1 102 ? -12.003 3.778 24.209 1.00 86.81 102 ARG A O 1
ATOM 722 N N . ALA A 1 103 ? -10.780 2.309 23.034 1.00 86.06 103 ALA A N 1
ATOM 723 C CA . ALA A 1 103 ? -10.747 1.292 24.082 1.00 86.06 103 ALA A CA 1
ATOM 724 C C . ALA A 1 103 ? -10.004 1.772 25.343 1.00 86.06 103 ALA A C 1
ATOM 726 O O . ALA A 1 103 ? -10.484 1.577 26.461 1.00 86.06 103 ALA A O 1
ATOM 727 N N . VAL A 1 104 ? -8.861 2.449 25.180 1.00 88.25 104 VAL A N 1
ATOM 728 C CA . VAL A 1 104 ? -8.107 3.038 26.300 1.00 88.25 104 VAL A CA 1
ATOM 729 C C . VAL A 1 104 ? -8.922 4.129 26.996 1.00 88.25 104 VAL A C 1
ATOM 731 O O . VAL A 1 104 ? -8.993 4.147 28.225 1.00 88.25 104 VAL A O 1
ATOM 734 N N . GLN A 1 105 ? -9.582 5.001 26.230 1.00 88.69 105 GLN A N 1
ATOM 735 C CA . GLN A 1 105 ? -10.439 6.050 26.779 1.00 88.69 105 GLN A CA 1
ATOM 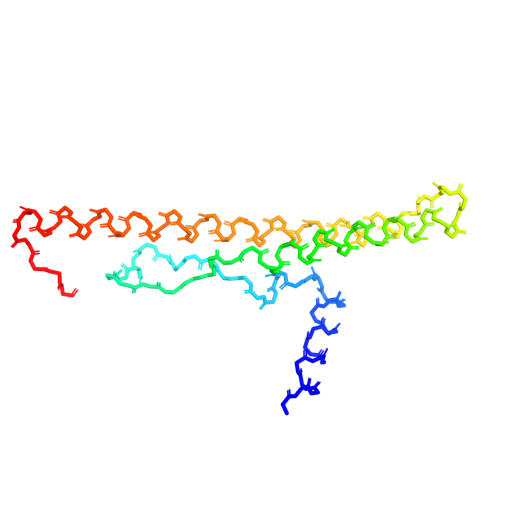736 C C . GLN A 1 105 ? -11.639 5.470 27.543 1.00 88.69 105 GLN A C 1
ATOM 738 O O . GLN A 1 105 ? -11.900 5.890 28.668 1.00 88.69 105 GLN A O 1
ATOM 743 N N . ALA A 1 106 ? -12.333 4.477 26.979 1.00 86.44 106 ALA A N 1
ATOM 744 C CA . ALA A 1 106 ? -13.452 3.799 27.635 1.00 86.44 106 ALA A CA 1
ATOM 745 C C . ALA A 1 106 ? -13.025 3.152 28.961 1.00 86.44 106 ALA A C 1
ATOM 747 O O . ALA A 1 106 ? -13.692 3.335 29.980 1.00 86.44 106 ALA A O 1
ATOM 748 N N . LYS A 1 107 ? -11.858 2.491 28.978 1.00 87.44 107 LYS A N 1
ATOM 749 C CA . LYS A 1 107 ? -11.272 1.920 30.198 1.00 87.44 107 LYS A CA 1
ATOM 750 C C . LYS A 1 107 ? -10.969 2.990 31.251 1.00 87.44 107 LYS A C 1
ATOM 752 O O . LYS A 1 107 ? -11.239 2.766 32.427 1.00 87.44 107 LYS A O 1
ATOM 757 N N . GLY A 1 108 ? -10.440 4.147 30.844 1.00 88.56 108 GLY A N 1
ATOM 758 C CA . GLY A 1 108 ? -10.185 5.279 31.742 1.00 88.56 108 GLY A CA 1
ATOM 759 C C . GLY A 1 108 ? -11.458 5.897 32.333 1.00 88.56 108 GLY A C 1
ATOM 760 O O . GLY A 1 108 ? -11.430 6.399 33.452 1.00 88.56 108 GLY A O 1
ATOM 761 N N . LEU A 1 109 ? -12.577 5.812 31.611 1.00 89.00 109 LEU A N 1
ATOM 762 C CA . LEU A 1 109 ? -13.894 6.288 32.046 1.00 89.00 109 LEU A CA 1
ATOM 763 C C . LEU A 1 109 ? -14.703 5.231 32.820 1.00 89.00 109 LEU A C 1
ATOM 765 O O . LEU A 1 109 ? -15.834 5.505 33.212 1.00 89.00 109 LEU A O 1
ATOM 769 N N . GLY A 1 110 ? -14.159 4.027 33.029 1.00 84.94 110 GLY A N 1
ATOM 770 C CA . GLY A 1 110 ? -14.875 2.926 33.681 1.00 84.94 110 GLY A CA 1
ATOM 771 C C . GLY A 1 110 ? -16.048 2.374 32.863 1.00 84.94 110 GLY A C 1
ATOM 772 O O . GLY A 1 110 ? -16.925 1.720 33.423 1.00 84.94 110 GLY A O 1
ATOM 773 N N . ILE A 1 111 ? -16.082 2.630 31.551 1.00 80.75 111 ILE A N 1
ATOM 774 C CA . ILE A 1 111 ? -17.130 2.137 30.656 1.00 80.75 111 ILE A CA 1
ATOM 775 C C . ILE A 1 111 ? -16.771 0.702 30.240 1.00 80.75 111 ILE A C 1
ATOM 777 O O . ILE A 1 111 ? -15.686 0.48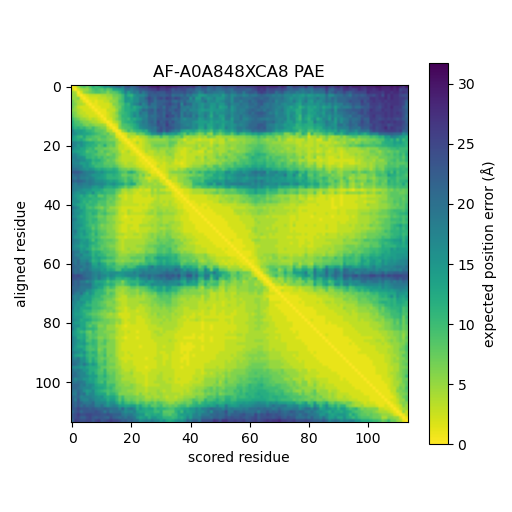8 29.688 1.00 80.75 111 ILE A O 1
ATOM 781 N N . PRO A 1 112 ? -17.642 -0.292 30.484 1.00 71.31 112 PRO A N 1
ATOM 782 C CA . PRO A 1 112 ? -17.396 -1.655 30.040 1.00 71.31 112 PRO A CA 1
ATOM 783 C C . PRO A 1 112 ? -17.422 -1.739 28.504 1.00 71.31 112 PRO A C 1
ATOM 785 O O . PRO A 1 112 ? -18.342 -1.248 27.853 1.00 71.31 112 PRO A O 1
ATOM 788 N N . LEU A 1 113 ? -16.385 -2.354 27.926 1.00 66.44 113 LEU A N 1
ATOM 789 C CA . LEU A 1 113 ? -16.326 -2.704 26.505 1.00 66.44 113 LEU A CA 1
ATOM 790 C C . LEU A 1 113 ? -16.996 -4.075 26.343 1.00 66.44 113 LEU A C 1
ATOM 792 O O . LEU A 1 113 ? -16.484 -5.061 26.877 1.00 66.44 113 LEU A O 1
ATOM 796 N N . HIS A 1 114 ? -18.143 -4.114 25.665 1.00 58.47 114 HIS A N 1
ATOM 797 C CA . HIS A 1 114 ? -18.883 -5.333 25.327 1.00 58.47 114 HIS A CA 1
ATOM 798 C C . HIS A 1 114 ? -18.722 -5.652 23.843 1.00 58.47 114 HIS A C 1
ATOM 800 O O . HIS A 1 114 ? -18.772 -4.692 23.039 1.00 58.47 114 HIS A O 1
#

Solvent-accessible surface area (backbone atoms only — not comparable to full-atom values): 6154 Å² total; per-residue (Å²): 119,72,70,62,56,53,53,52,52,55,49,29,57,73,73,49,17,42,9,71,75,69,46,40,47,50,68,59,77,96,70,56,57,96,70,78,78,49,29,70,67,61,63,39,20,52,50,16,46,51,49,29,52,48,54,55,51,53,42,22,66,76,48,83,64,44,79,51,73,68,55,52,53,53,34,50,42,19,45,49,15,16,52,53,20,48,53,20,21,54,50,17,48,53,52,51,53,51,49,51,52,50,52,55,50,32,56,76,70,72,47,85,88,125

Sequence (114 aa):
MRSRLCLIVLLAGSLGGCSLAFTGGPPPEGERGAAFGCTTSYAAPVLDLAWVGYALAATAAEKNGGVGAGDIALSSLWAGSAAYGVWNVTRCQAAIEEAQRRAVQAKGLGIPLH

Foldseek 3Di:
DVVVVVVVQVVCLVPQFQLVVPFAAWDPPVPDALDDDGDQDLVRLVVLLVVLVVLQVVCCVVPVHDDDPVSVVSSVSSNVSSVVNVVRNVNRVVVNVVSVVVVVVCVVVVHDRD

Nearest PDB structures (foldseek):
  3okq-assembly1_A-2  TM=6.454E-01  e=1.370E+00  Saccharomyces cerevisiae
  7p3r-assembly1_C  TM=6.266E-01  e=8.818E+00  Vibrio cholerae O1 biovar El Tor str. N16961

Mean predicted aligned error: 8.63 Å

Secondary structure (DSSP, 8-state):
-HHHHHHHHHHHHHHT-HHHHH--PPPPGGG--SS-------HHHHHHHHHHHHHHHHHHHHTTT---HHHHHHHHHHHHHHHHHHHHHHHHHHHHHHHHHHHHHHHHTT----

Radius of gyration: 19.42 Å; Cα contacts (8 Å, |Δi|>4): 124; chains: 1; bounding box: 39×34×60 Å